Protein AF-A0A845EHT4-F1 (afdb_monomer_lite)

InterPro domains:
  IPR021324 Protein of unknown function DUF2929 [PF11151] (1-55)

Foldseek 3Di:
DVLVVQLVVQLVVLQVVQVVVCVVVVHDRDVVSSVVSSVVSSVVCCCCVPPPDDPPD

Sequence (57 aa):
MRMIWTIIWAFLLSFMSAYVVSNMAGSSFAFSQVIIMTILFTLAAVVLGEGIIKEEA

Organism: NCBI:txid45668

Secondary structure (DSSP, 8-state):
-HHHHHHHHHHHHHHHHHHHHHHHHTPPP-HHHHHHHHHHHHHHHHIIIIII-----

Structure (mmCIF, N/CA/C/O backbone):
data_AF-A0A845EHT4-F1
#
_entry.id   AF-A0A845EHT4-F1
#
loop_
_atom_site.group_PDB
_atom_site.id
_atom_site.type_symbol
_atom_site.label_atom_id
_atom_site.label_alt_id
_atom_site.label_comp_id
_atom_site.label_asym_id
_atom_site.label_entity_id
_atom_site.label_seq_id
_atom_site.pdbx_PDB_ins_code
_atom_site.Cartn_x
_atom_site.Cartn_y
_atom_site.Cartn_z
_atom_site.occupancy
_atom_site.B_iso_or_equiv
_atom_site.auth_seq_id
_atom_site.auth_comp_id
_atom_site.auth_asym_id
_atom_site.auth_atom_id
_atom_site.pdbx_PDB_model_num
ATOM 1 N N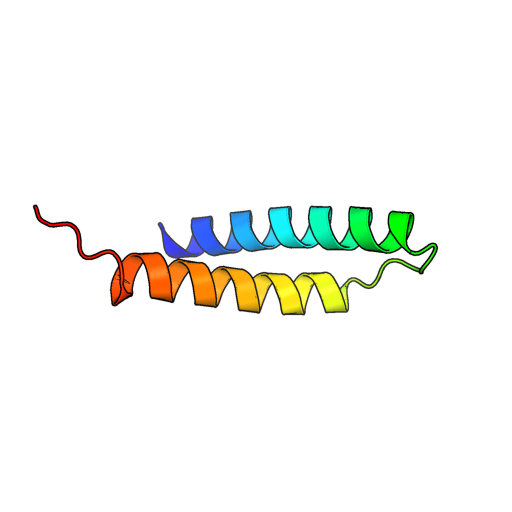 . MET A 1 1 ? -5.761 6.308 15.481 1.00 62.91 1 MET A N 1
ATOM 2 C CA . MET A 1 1 ? -4.282 6.257 15.369 1.00 62.91 1 MET A CA 1
ATOM 3 C C . MET A 1 1 ? -3.788 4.996 14.663 1.00 62.91 1 MET A C 1
ATOM 5 O O . MET A 1 1 ? -2.971 5.129 13.764 1.00 62.91 1 MET A O 1
ATOM 9 N N . ARG A 1 2 ? -4.336 3.809 14.978 1.00 81.38 2 ARG A N 1
ATOM 10 C CA . ARG A 1 2 ? -3.995 2.533 14.316 1.00 81.38 2 ARG A CA 1
ATOM 11 C C . ARG A 1 2 ? -4.080 2.581 12.782 1.00 81.38 2 ARG A C 1
ATOM 13 O O . ARG A 1 2 ? -3.085 2.308 12.136 1.00 81.38 2 ARG A O 1
ATOM 20 N N . MET A 1 3 ? -5.203 3.034 12.210 1.00 87.06 3 MET A N 1
ATOM 21 C CA . MET A 1 3 ? -5.408 3.055 10.748 1.00 87.06 3 MET A CA 1
ATOM 22 C C . MET A 1 3 ? -4.414 3.947 9.985 1.00 87.06 3 MET A C 1
ATOM 24 O O . MET A 1 3 ? -3.900 3.543 8.949 1.00 87.06 3 MET A O 1
ATOM 28 N N . ILE A 1 4 ? -4.101 5.137 10.512 1.00 92.31 4 ILE A N 1
ATOM 29 C CA . ILE A 1 4 ? -3.095 6.029 9.910 1.00 92.31 4 ILE A CA 1
ATOM 30 C C . ILE A 1 4 ? -1.732 5.327 9.882 1.00 92.31 4 ILE A C 1
ATOM 32 O O . ILE A 1 4 ? -1.041 5.354 8.869 1.00 92.31 4 ILE A O 1
ATOM 36 N N . TRP A 1 5 ? -1.375 4.646 10.973 1.00 94.19 5 TRP A N 1
ATOM 37 C CA . TRP A 1 5 ? -0.121 3.905 11.065 1.00 94.19 5 TRP A CA 1
ATOM 38 C C . TRP A 1 5 ? -0.093 2.691 10.134 1.00 94.19 5 TRP A C 1
ATOM 40 O O . TRP A 1 5 ? 0.903 2.474 9.451 1.00 94.19 5 TRP A O 1
ATOM 50 N N . THR A 1 6 ? -1.198 1.949 10.033 1.00 94.38 6 THR A N 1
ATOM 51 C CA . THR A 1 6 ? -1.355 0.844 9.077 1.00 94.38 6 THR A CA 1
ATOM 52 C C . THR A 1 6 ? -1.123 1.315 7.645 1.00 94.38 6 THR A C 1
ATOM 54 O O . THR A 1 6 ? -0.374 0.672 6.918 1.00 94.38 6 THR A O 1
ATOM 57 N N . ILE A 1 7 ? -1.700 2.455 7.254 1.00 96.25 7 ILE A N 1
ATOM 58 C CA . ILE A 1 7 ? -1.533 3.015 5.906 1.00 96.25 7 ILE A CA 1
ATOM 59 C C . ILE A 1 7 ? -0.085 3.449 5.663 1.00 96.25 7 ILE A C 1
ATOM 61 O O . ILE A 1 7 ? 0.468 3.148 4.607 1.00 96.25 7 ILE A O 1
ATOM 65 N N . ILE A 1 8 ? 0.554 4.118 6.630 1.00 97.50 8 ILE A N 1
ATOM 66 C CA . ILE A 1 8 ? 1.960 4.537 6.510 1.00 97.50 8 ILE A CA 1
ATOM 67 C C . ILE A 1 8 ? 2.868 3.319 6.306 1.00 97.50 8 ILE A C 1
ATOM 69 O O . ILE A 1 8 ? 3.683 3.309 5.384 1.00 97.50 8 ILE A O 1
ATOM 73 N N . TRP A 1 9 ? 2.703 2.267 7.109 1.00 97.06 9 TRP A N 1
ATOM 74 C CA . TRP A 1 9 ? 3.500 1.049 6.958 1.00 97.06 9 TRP A CA 1
ATOM 75 C C . TRP A 1 9 ? 3.191 0.298 5.668 1.00 97.06 9 TRP A C 1
ATOM 77 O O . TRP A 1 9 ? 4.120 -0.136 4.989 1.00 97.06 9 TRP A O 1
ATOM 87 N N . ALA A 1 10 ? 1.918 0.195 5.284 1.00 97.81 10 ALA A N 1
ATOM 88 C CA . ALA A 1 10 ? 1.527 -0.392 4.009 1.00 97.81 10 ALA A CA 1
ATOM 89 C C . ALA A 1 10 ? 2.172 0.353 2.831 1.00 97.81 10 ALA A C 1
ATOM 91 O O . ALA A 1 10 ? 2.640 -0.293 1.893 1.00 97.81 10 ALA A O 1
ATOM 92 N N . PHE A 1 11 ? 2.261 1.685 2.898 1.00 98.38 11 PHE A N 1
ATOM 93 C CA . PHE A 1 11 ? 2.906 2.506 1.877 1.00 98.38 11 PHE A CA 1
ATOM 94 C C . PHE A 1 11 ? 4.413 2.262 1.804 1.00 98.38 11 PHE A C 1
ATOM 96 O O . PHE A 1 11 ? 4.934 1.980 0.725 1.00 98.38 11 PHE A O 1
ATOM 103 N N . LEU A 1 12 ? 5.112 2.308 2.942 1.00 98.19 12 LEU A N 1
ATOM 104 C CA . LEU A 1 12 ? 6.560 2.082 2.993 1.00 98.19 12 LEU A CA 1
ATOM 105 C C . LEU A 1 12 ? 6.937 0.678 2.499 1.00 98.19 12 LEU A C 1
ATOM 107 O O . LEU A 1 12 ? 7.850 0.537 1.683 1.00 98.19 12 LEU A O 1
ATOM 111 N N . LEU A 1 13 ? 6.199 -0.349 2.934 1.00 97.81 13 LEU A N 1
ATOM 112 C CA . LEU A 1 13 ? 6.402 -1.728 2.486 1.00 97.81 13 LEU A CA 1
ATOM 113 C C . LEU A 1 13 ? 6.138 -1.868 0.987 1.00 97.81 13 LEU A C 1
ATOM 115 O O . LEU A 1 13 ? 6.966 -2.424 0.272 1.00 97.81 13 LEU A O 1
ATOM 119 N N . 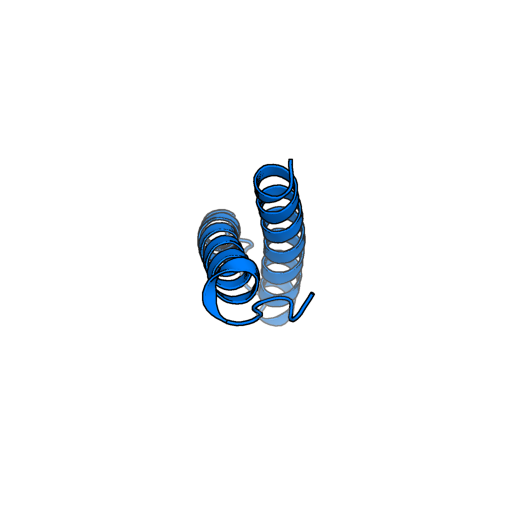SER A 1 14 ? 5.037 -1.303 0.489 1.00 98.25 14 SER A N 1
ATOM 120 C CA . SER A 1 14 ? 4.705 -1.332 -0.940 1.00 98.25 14 SER A CA 1
ATOM 121 C C . SER A 1 14 ? 5.756 -0.633 -1.795 1.00 98.25 14 SER A C 1
ATOM 123 O O . SER A 1 14 ? 6.092 -1.121 -2.874 1.00 98.25 14 SER A O 1
ATOM 125 N N . PHE A 1 15 ? 6.301 0.487 -1.316 1.00 98.25 15 PHE A N 1
ATOM 126 C CA . PHE A 1 15 ? 7.349 1.229 -2.008 1.00 98.25 15 PHE A CA 1
ATOM 127 C C . PHE A 1 15 ? 8.628 0.395 -2.118 1.00 98.25 15 PHE A C 1
ATOM 129 O O . PHE A 1 15 ? 9.167 0.233 -3.215 1.00 98.25 15 PHE A O 1
ATOM 136 N N . MET A 1 16 ? 9.077 -0.192 -1.003 1.00 98.06 16 MET A N 1
ATOM 137 C CA . MET A 1 16 ? 10.231 -1.095 -0.995 1.00 98.06 16 MET A CA 1
ATOM 138 C C . MET A 1 16 ? 10.003 -2.315 -1.889 1.00 98.06 16 MET A C 1
ATOM 140 O O . MET A 1 16 ? 10.875 -2.647 -2.690 1.00 98.06 16 MET A O 1
ATOM 144 N N . SER A 1 17 ? 8.838 -2.962 -1.806 1.00 96.94 17 SER A N 1
ATOM 145 C CA . SER A 1 17 ? 8.516 -4.127 -2.634 1.00 96.94 17 SER A CA 1
ATOM 146 C C . SER A 1 17 ? 8.517 -3.786 -4.122 1.00 96.94 17 SER A C 1
ATOM 148 O O . SER A 1 17 ? 9.156 -4.491 -4.898 1.00 96.94 17 SER A O 1
ATOM 150 N N . ALA A 1 18 ? 7.861 -2.697 -4.532 1.00 97.38 18 ALA A N 1
ATOM 151 C CA . ALA A 1 18 ? 7.840 -2.277 -5.932 1.00 97.38 18 ALA A CA 1
ATOM 152 C C . ALA A 1 18 ? 9.248 -1.945 -6.446 1.00 97.38 18 ALA A C 1
ATOM 154 O O . ALA A 1 18 ? 9.595 -2.336 -7.560 1.00 97.38 18 ALA A O 1
ATOM 155 N N . TYR A 1 19 ? 10.077 -1.284 -5.633 1.00 97.00 19 TYR A N 1
ATOM 156 C CA . TYR A 1 19 ? 11.471 -1.008 -5.971 1.00 97.00 19 TYR A CA 1
ATOM 157 C C . TYR A 1 19 ? 12.280 -2.296 -6.164 1.00 97.00 19 TYR A C 1
ATOM 159 O O . TYR A 1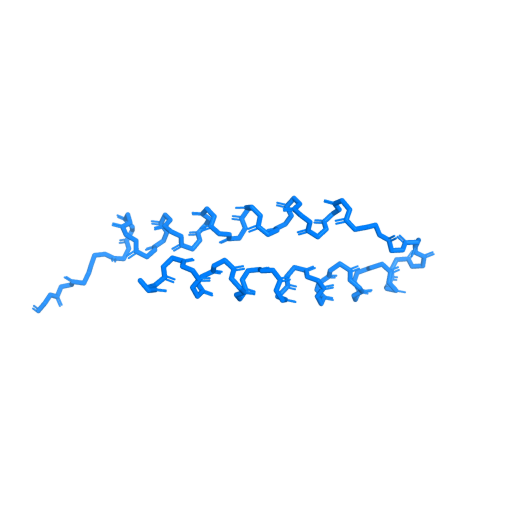 19 ? 12.913 -2.470 -7.206 1.00 97.00 19 TYR A O 1
ATOM 167 N N . VAL A 1 20 ? 12.239 -3.217 -5.198 1.00 97.25 20 VAL A N 1
ATOM 168 C CA . VAL A 1 20 ? 12.999 -4.474 -5.258 1.00 97.25 20 VAL A CA 1
ATOM 169 C C . VAL A 1 20 ? 12.553 -5.315 -6.450 1.00 97.25 20 VAL A C 1
ATOM 171 O O . VAL A 1 20 ? 13.391 -5.717 -7.251 1.00 97.25 20 VAL A O 1
ATOM 174 N N . VAL A 1 21 ? 11.245 -5.521 -6.623 1.00 96.44 21 VAL A N 1
ATOM 175 C CA . VAL A 1 21 ? 10.700 -6.336 -7.719 1.00 96.44 21 VAL A CA 1
ATOM 176 C C . VAL A 1 21 ? 11.036 -5.733 -9.080 1.00 96.44 21 VAL A C 1
ATOM 178 O O . VAL A 1 21 ? 11.439 -6.471 -9.973 1.00 96.44 21 VAL A O 1
ATOM 181 N N . SER A 1 22 ? 10.941 -4.408 -9.235 1.00 96.75 22 SER A N 1
ATOM 182 C CA . SER A 1 22 ? 11.294 -3.753 -10.502 1.00 96.75 22 SER A CA 1
ATOM 183 C C . SER A 1 22 ? 12.768 -3.969 -10.851 1.00 96.75 22 SER A C 1
ATOM 185 O O . SER A 1 22 ? 13.091 -4.316 -11.984 1.00 96.75 22 SER A O 1
ATOM 187 N N . ASN A 1 23 ? 13.664 -3.852 -9.866 1.00 96.69 23 ASN A N 1
ATOM 188 C CA . ASN A 1 23 ? 15.090 -4.108 -10.073 1.00 96.69 23 ASN A CA 1
ATOM 189 C C . ASN A 1 23 ? 15.394 -5.592 -10.335 1.00 96.69 23 ASN A C 1
ATOM 191 O O . ASN A 1 23 ? 16.258 -5.894 -11.152 1.00 96.69 23 ASN A O 1
ATOM 195 N N . MET A 1 24 ? 14.673 -6.519 -9.697 1.00 97.38 24 MET A N 1
ATOM 196 C CA . MET A 1 24 ? 14.808 -7.959 -9.960 1.00 97.38 24 MET A CA 1
ATOM 197 C C . MET A 1 24 ? 14.320 -8.344 -11.360 1.00 97.38 24 MET A C 1
ATOM 199 O O . MET A 1 24 ? 14.902 -9.219 -11.994 1.00 97.38 24 MET A O 1
ATOM 203 N N . ALA A 1 25 ? 13.256 -7.698 -11.839 1.00 95.62 25 ALA A N 1
ATOM 204 C CA . ALA A 1 25 ? 12.672 -7.942 -13.153 1.00 95.62 25 ALA A CA 1
ATOM 205 C C . ALA A 1 25 ? 13.367 -7.162 -14.285 1.00 95.62 25 ALA A C 1
ATOM 207 O O . ALA A 1 25 ? 13.042 -7.373 -15.452 1.00 95.62 25 ALA A O 1
ATOM 208 N N . GLY A 1 26 ? 14.284 -6.242 -13.962 1.00 95.12 26 GLY A N 1
ATOM 209 C CA . GLY A 1 26 ? 14.872 -5.314 -14.934 1.00 95.12 26 GLY A CA 1
ATOM 210 C C . GLY A 1 26 ? 13.852 -4.347 -15.552 1.00 95.12 26 GLY A C 1
ATOM 211 O O . GLY A 1 26 ? 14.085 -3.824 -16.641 1.00 95.12 26 GLY A O 1
ATOM 212 N N . SER A 1 27 ? 12.709 -4.126 -14.895 1.00 94.44 27 SER A N 1
ATOM 213 C CA . SER A 1 27 ? 11.636 -3.250 -15.368 1.00 94.44 27 SER A CA 1
ATOM 214 C C . SER A 1 27 ? 11.748 -1.844 -14.777 1.00 94.44 27 SER A C 1
ATOM 216 O O . SER A 1 27 ? 12.350 -1.628 -13.726 1.00 94.44 27 SER A O 1
ATOM 218 N N . SER A 1 28 ? 11.117 -0.862 -15.423 1.00 96.25 28 SER A N 1
ATOM 219 C CA . SER A 1 28 ? 11.013 0.486 -14.859 1.00 96.25 28 SER A CA 1
ATOM 220 C C . SER A 1 28 ? 10.144 0.498 -13.602 1.00 96.25 28 SER A C 1
ATOM 222 O O . SER A 1 28 ? 9.125 -0.188 -13.526 1.00 96.25 28 SER A O 1
ATOM 224 N N . PHE A 1 29 ? 10.530 1.324 -12.631 1.00 96.50 29 PHE A N 1
ATOM 225 C CA . PHE A 1 29 ? 9.739 1.553 -11.428 1.00 96.50 29 PHE A CA 1
ATOM 226 C C . PHE A 1 29 ? 8.408 2.239 -11.770 1.00 96.50 29 PHE A C 1
ATOM 228 O O . PHE A 1 29 ? 8.390 3.300 -12.396 1.00 96.50 29 PHE A O 1
ATOM 235 N N . ALA A 1 30 ? 7.298 1.663 -11.307 1.00 94.81 30 ALA A N 1
ATOM 236 C CA . ALA A 1 30 ? 5.960 2.210 -11.488 1.00 94.81 30 ALA A CA 1
ATOM 237 C C . ALA A 1 30 ? 5.361 2.644 -10.144 1.00 94.81 30 ALA A C 1
ATOM 239 O O . ALA A 1 30 ? 5.003 1.819 -9.305 1.00 94.81 30 ALA A O 1
ATOM 240 N N . PHE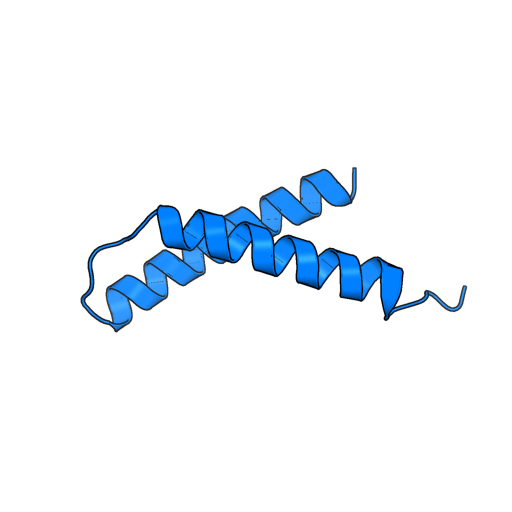 A 1 31 ? 5.180 3.952 -9.947 1.00 96.38 31 PHE A N 1
ATOM 241 C CA . PHE A 1 31 ? 4.564 4.468 -8.719 1.00 96.38 31 PHE A CA 1
ATOM 242 C C . PHE A 1 31 ? 3.090 4.047 -8.572 1.00 96.38 31 PHE A C 1
ATOM 244 O O . PHE A 1 31 ? 2.606 3.848 -7.461 1.00 96.38 31 PHE A O 1
ATOM 251 N N . SER A 1 32 ? 2.382 3.823 -9.685 1.00 96.69 32 SER A N 1
ATOM 252 C CA . SER A 1 32 ? 1.020 3.272 -9.675 1.00 96.69 32 SER A CA 1
ATOM 253 C C . SER A 1 32 ? 0.948 1.907 -8.982 1.00 96.69 32 SER A C 1
ATOM 255 O O . SER A 1 32 ? 0.014 1.660 -8.221 1.00 96.69 32 SER A O 1
ATOM 257 N N . GLN A 1 33 ? 1.963 1.055 -9.164 1.00 96.31 33 GLN A N 1
ATOM 258 C CA . GLN A 1 33 ? 2.064 -0.235 -8.480 1.00 96.31 33 GLN A CA 1
ATOM 259 C C . GLN A 1 33 ? 2.198 -0.059 -6.962 1.00 96.31 33 GLN A C 1
ATOM 261 O O . GLN A 1 33 ? 1.580 -0.811 -6.212 1.00 96.31 33 GLN A O 1
ATOM 266 N N . VAL A 1 34 ? 2.936 0.957 -6.498 1.00 98.31 34 VAL A N 1
ATOM 267 C CA . VAL A 1 34 ? 3.050 1.276 -5.064 1.00 98.31 34 VAL A CA 1
ATOM 268 C C . VAL A 1 34 ? 1.686 1.610 -4.471 1.00 98.31 34 VAL A C 1
ATOM 270 O O . VAL A 1 34 ? 1.328 1.072 -3.425 1.00 98.31 34 VAL A O 1
ATOM 273 N N . ILE A 1 35 ? 0.903 2.459 -5.140 1.00 98.31 35 ILE A N 1
ATOM 274 C CA . ILE A 1 35 ? -0.424 2.867 -4.658 1.00 98.31 35 ILE A CA 1
ATOM 275 C C . ILE A 1 35 ? -1.384 1.675 -4.604 1.00 98.31 35 ILE A C 1
ATOM 277 O O . ILE A 1 35 ? -2.046 1.474 -3.586 1.00 98.31 35 ILE A O 1
ATOM 281 N N . ILE A 1 36 ? -1.418 0.846 -5.652 1.00 97.88 36 ILE A N 1
ATOM 282 C CA . ILE A 1 36 ? -2.265 -0.357 -5.697 1.00 97.88 36 ILE A CA 1
ATOM 283 C C . ILE A 1 36 ? -1.900 -1.311 -4.553 1.00 97.88 36 ILE A C 1
ATOM 285 O O . ILE A 1 36 ? -2.776 -1.744 -3.804 1.00 97.88 36 ILE A O 1
ATOM 289 N N . MET A 1 37 ? -0.607 -1.589 -4.369 1.00 97.81 37 MET A N 1
ATOM 290 C CA . MET A 1 37 ? -0.126 -2.462 -3.294 1.00 97.81 37 MET A CA 1
ATOM 291 C C . MET A 1 37 ? -0.421 -1.887 -1.906 1.00 97.81 37 MET A C 1
ATOM 293 O O . MET A 1 37 ? -0.818 -2.628 -1.011 1.00 97.81 37 MET A O 1
ATOM 297 N N . THR A 1 38 ? -0.325 -0.566 -1.740 1.00 98.25 38 THR A N 1
ATOM 298 C CA . THR A 1 38 ? -0.634 0.106 -0.469 1.00 98.25 38 THR A CA 1
ATOM 299 C C . THR A 1 38 ? -2.092 -0.108 -0.081 1.00 98.25 38 THR A C 1
ATOM 301 O O . THR A 1 38 ? -2.384 -0.426 1.074 1.00 98.25 38 THR A O 1
ATOM 304 N N . ILE A 1 39 ? -3.012 0.024 -1.042 1.00 97.94 39 ILE A N 1
ATOM 305 C CA . ILE A 1 39 ? -4.443 -0.220 -0.827 1.00 97.94 39 ILE A CA 1
ATOM 306 C C . ILE A 1 39 ? -4.673 -1.688 -0.452 1.00 97.94 39 ILE A C 1
ATOM 308 O O . ILE A 1 39 ? -5.345 -1.961 0.543 1.00 97.94 39 ILE A O 1
ATOM 312 N N . LEU A 1 40 ? -4.073 -2.627 -1.194 1.00 97.88 40 LEU A N 1
ATOM 313 C CA . LEU A 1 40 ? -4.207 -4.064 -0.933 1.00 97.88 40 LEU A CA 1
ATOM 314 C C . LEU A 1 40 ? -3.687 -4.456 0.454 1.00 97.88 40 LEU A C 1
ATOM 316 O O . LEU A 1 40 ? -4.388 -5.136 1.199 1.00 97.88 40 LEU A O 1
ATOM 320 N N . PHE A 1 41 ? -2.493 -4.001 0.834 1.00 96.69 41 PHE A N 1
ATOM 321 C CA . PHE A 1 41 ? -1.912 -4.290 2.145 1.00 96.69 41 PHE A CA 1
ATOM 322 C C . PHE A 1 41 ? -2.670 -3.624 3.286 1.00 96.69 41 PHE A C 1
ATOM 324 O O . PHE A 1 41 ? -2.840 -4.241 4.334 1.00 96.69 41 PHE A O 1
ATOM 331 N N . THR A 1 42 ? -3.182 -2.410 3.085 1.00 96.50 42 THR A N 1
ATOM 332 C CA . THR A 1 42 ? -4.035 -1.759 4.087 1.00 96.50 42 THR A CA 1
ATOM 333 C C . THR A 1 42 ? -5.312 -2.564 4.308 1.00 96.50 42 THR A C 1
ATOM 335 O O . THR A 1 42 ? -5.648 -2.870 5.450 1.00 96.50 42 THR A O 1
ATOM 338 N N . LEU A 1 43 ? -6.003 -2.951 3.229 1.00 95.94 43 LEU A N 1
ATOM 339 C CA . LEU A 1 43 ? -7.220 -3.760 3.313 1.00 95.94 43 LEU A CA 1
ATOM 340 C C . LEU A 1 43 ? -6.949 -5.108 3.985 1.00 95.94 43 LEU A C 1
ATOM 342 O O . LEU A 1 43 ? -7.671 -5.480 4.907 1.00 95.94 43 LEU A O 1
ATOM 346 N N . ALA A 1 44 ? -5.885 -5.805 3.581 1.00 95.00 44 ALA A N 1
ATOM 347 C CA . ALA A 1 44 ? -5.495 -7.073 4.187 1.00 95.00 44 ALA A CA 1
ATOM 348 C C . ALA A 1 44 ? -5.213 -6.919 5.690 1.00 95.00 44 ALA A C 1
ATOM 350 O O . ALA A 1 44 ? -5.728 -7.696 6.490 1.00 95.00 44 ALA A O 1
ATOM 351 N N . ALA A 1 45 ? -4.454 -5.896 6.090 1.00 93.31 45 ALA A N 1
ATOM 352 C CA . ALA A 1 45 ? -4.127 -5.646 7.490 1.00 93.31 45 ALA A CA 1
ATOM 353 C C . ALA A 1 45 ? -5.364 -5.310 8.339 1.00 93.31 45 ALA A C 1
ATOM 355 O O . ALA A 1 45 ? -5.466 -5.782 9.468 1.00 93.31 45 ALA A O 1
ATOM 356 N N . VAL A 1 46 ? -6.316 -4.537 7.806 1.00 92.19 46 VAL A N 1
ATOM 357 C CA . VAL A 1 46 ? -7.572 -4.217 8.506 1.00 92.19 46 VAL A CA 1
ATOM 358 C C . VAL A 1 46 ? -8.448 -5.460 8.649 1.00 92.19 46 VAL A C 1
ATOM 360 O O . VAL A 1 46 ? -8.911 -5.756 9.748 1.00 92.19 46 VAL A O 1
ATOM 363 N N . VAL A 1 47 ? -8.629 -6.235 7.575 1.00 92.88 47 VAL A N 1
ATOM 364 C CA . VAL A 1 47 ? -9.424 -7.475 7.613 1.00 92.88 47 VAL A CA 1
ATOM 365 C C . VAL A 1 47 ? -8.822 -8.485 8.590 1.00 92.88 47 VAL A C 1
ATOM 367 O O . VAL A 1 47 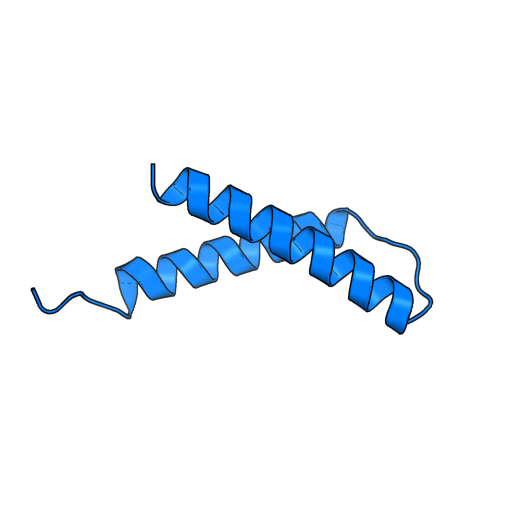? -9.551 -9.099 9.368 1.00 92.88 47 VAL A O 1
ATOM 370 N N . LEU A 1 48 ? -7.498 -8.637 8.593 1.00 90.38 48 LEU A N 1
ATOM 371 C CA . LEU A 1 48 ? -6.813 -9.540 9.516 1.00 90.38 48 LEU A CA 1
ATOM 372 C C . LEU A 1 48 ? -6.893 -9.045 10.962 1.00 90.38 48 LEU A C 1
ATOM 374 O O . LEU A 1 48 ? -7.201 -9.837 11.848 1.00 90.38 48 LEU A O 1
ATOM 378 N N . GLY A 1 49 ? -6.648 -7.755 11.194 1.00 86.62 49 GLY A N 1
ATOM 379 C CA . GLY A 1 49 ? -6.573 -7.179 12.535 1.00 86.62 49 GLY A CA 1
ATOM 380 C C . GLY A 1 49 ? -7.921 -6.949 13.220 1.00 86.62 49 GLY A C 1
ATOM 381 O O . GLY A 1 49 ? -7.967 -6.921 14.442 1.00 86.62 49 GLY A O 1
ATOM 382 N N . GLU A 1 50 ? -9.007 -6.760 12.468 1.00 82.69 50 GLU A N 1
ATOM 383 C CA . GLU A 1 50 ? -10.339 -6.486 13.036 1.00 82.69 50 GLU A CA 1
ATOM 384 C C . GLU A 1 50 ? -11.349 -7.604 12.757 1.00 82.69 50 GLU A C 1
ATOM 386 O O . GLU A 1 50 ? -12.283 -7.807 13.532 1.00 82.69 50 GLU A O 1
ATOM 391 N N . GLY A 1 51 ? -11.178 -8.338 11.655 1.00 78.88 51 GLY A N 1
ATOM 392 C CA . GLY A 1 51 ? -12.107 -9.385 11.237 1.00 78.88 51 GLY A CA 1
ATOM 393 C C . GLY A 1 51 ? -11.734 -10.777 11.739 1.00 78.88 51 GLY A C 1
ATOM 394 O O . GLY A 1 51 ? -12.599 -11.493 12.245 1.00 78.88 51 GLY A O 1
ATOM 395 N N . ILE A 1 52 ? -10.468 -11.171 11.572 1.00 77.62 52 ILE A N 1
ATOM 396 C CA . ILE A 1 52 ? -10.029 -12.566 11.751 1.00 77.62 52 ILE A CA 1
ATOM 397 C C . ILE A 1 52 ? -9.379 -12.786 13.116 1.00 77.62 52 ILE A C 1
ATOM 399 O O . ILE A 1 52 ? -9.734 -13.729 13.820 1.00 77.62 52 ILE A O 1
ATOM 403 N N . ILE A 1 53 ? -8.447 -11.919 13.508 1.00 76.69 53 ILE A N 1
ATOM 404 C CA . ILE A 1 53 ? -7.769 -12.008 14.800 1.00 76.69 53 ILE A CA 1
ATOM 405 C C . ILE A 1 53 ? -8.616 -11.233 15.810 1.00 76.69 53 ILE A C 1
ATOM 407 O O . ILE A 1 53 ? -8.387 -10.053 16.063 1.00 76.69 53 ILE A O 1
ATOM 411 N N . LYS A 1 54 ? -9.648 -11.884 16.353 1.00 66.62 54 LYS A N 1
ATOM 412 C CA . LYS A 1 54 ? -10.338 -11.359 17.533 1.00 66.62 54 LYS A CA 1
ATOM 413 C C . LYS A 1 54 ? -9.471 -11.659 18.745 1.00 66.62 54 LYS A C 1
ATOM 415 O O . LYS A 1 54 ? -9.180 -12.815 19.023 1.00 66.62 54 LYS A O 1
ATOM 420 N N . GLU A 1 55 ? -9.034 -10.601 19.413 1.00 63.62 55 GLU A N 1
ATOM 421 C CA . GLU A 1 55 ? -8.331 -10.670 20.689 1.00 63.62 55 GLU A CA 1
ATOM 422 C C . GLU A 1 55 ? -9.264 -11.361 21.698 1.00 63.62 55 GLU A C 1
ATOM 424 O O . GLU A 1 55 ? -10.288 -10.799 22.092 1.00 63.62 55 GLU A O 1
ATOM 429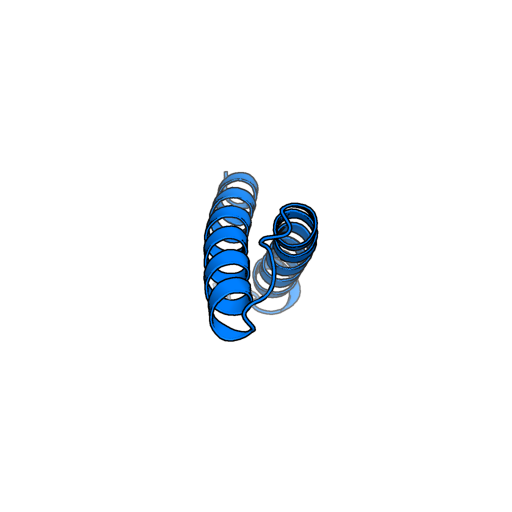 N N . GLU A 1 56 ? -8.982 -12.625 22.033 1.00 57.31 56 GLU A N 1
ATOM 430 C CA . GLU A 1 56 ? -9.511 -13.229 23.256 1.00 57.31 56 GLU A CA 1
ATOM 431 C C . GLU A 1 56 ? -8.837 -12.476 24.405 1.00 57.31 56 GLU A C 1
ATOM 433 O O . GLU A 1 56 ? -7.656 -12.679 24.682 1.00 57.31 56 GLU A O 1
ATOM 438 N N . ALA A 1 57 ? -9.574 -11.498 24.937 1.00 47.19 57 ALA A N 1
ATOM 439 C CA . ALA A 1 57 ? -9.187 -10.665 26.070 1.00 47.19 57 ALA A CA 1
ATOM 440 C C . ALA A 1 57 ? -8.841 -11.488 27.318 1.00 47.19 57 ALA A C 1
ATOM 442 O O . ALA A 1 57 ? -9.521 -12.513 27.561 1.00 47.19 57 ALA A O 1
#

pLDDT: mean 91.3, std 11.36, range [47.19, 98.38]

Radius of gyration: 13.69 Å; chains: 1; bounding box: 27×20×41 Å